Protein AF-A0A8A8HAQ4-F1 (afdb_monomer_lite)

Foldseek 3Di:
DDDDDPVQADAQDPPSVCCVPPVPPQPDPVDPGDDDDDDDDDPVRVVSHPPDPQDDVRVCVVLVHDDDDAFEEEDDPLDDDALQVLLV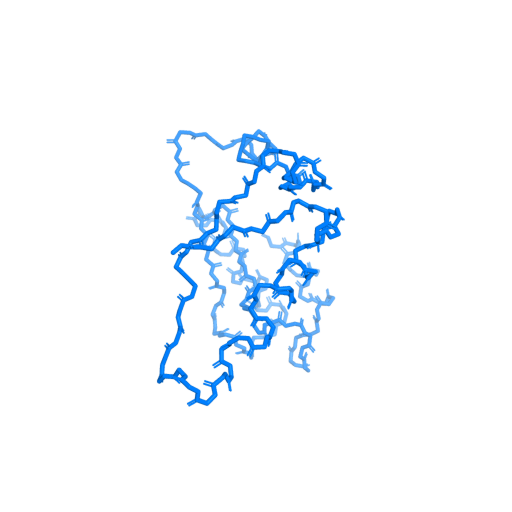SFVVVVVVPHPYYDRRPPPAADPRYGPVSNVVSVVVD

Sequence (125 aa):
YVAYPLDLFEEGSVTNMFTSIVGNVFGFKALRALRLEDLRIPPSYSKTFQGPPHGIQVERDKLNKYGRPLLGCTIKPKLGLSAKNYGRAVYECLRGGLDFTKDDENVNSQPFMRWRDRFLFCAEA

Radius of gyration: 21.43 Å; chains: 1; bounding box: 44×28×57 Å

pLDDT: mean 98.38, std 0.52, range [95.25, 98.81]

Structure (mmCIF, N/CA/C/O backbone):
data_AF-A0A8A8HAQ4-F1
#
_entry.id   AF-A0A8A8HAQ4-F1
#
loop_
_atom_site.group_PDB
_atom_site.id
_atom_site.type_symbol
_atom_site.label_atom_id
_atom_site.label_alt_id
_atom_site.label_comp_id
_atom_site.label_asym_id
_atom_site.label_entity_id
_atom_site.label_seq_id
_atom_site.pdbx_PDB_ins_code
_atom_site.Cartn_x
_atom_site.Cartn_y
_atom_site.Cartn_z
_atom_site.occupancy
_atom_site.B_iso_or_equiv
_atom_site.auth_seq_id
_atom_site.auth_comp_id
_atom_site.auth_asym_id
_atom_site.auth_atom_id
_atom_site.pdbx_PDB_model_num
ATOM 1 N N . TYR A 1 1 ? -15.907 -6.902 23.656 1.00 95.25 1 TYR A N 1
ATOM 2 C CA . TYR A 1 1 ? -16.013 -5.714 22.786 1.00 95.25 1 TYR A CA 1
ATOM 3 C C . TYR A 1 1 ? -15.789 -4.474 23.631 1.00 95.25 1 TYR A C 1
ATOM 5 O O . TYR A 1 1 ? -16.252 -4.459 24.764 1.00 95.25 1 TYR A O 1
ATOM 13 N N . VAL A 1 2 ? -15.060 -3.486 23.113 1.00 98.31 2 VAL A N 1
ATOM 14 C CA . VAL A 1 2 ? -14.720 -2.235 23.813 1.00 98.31 2 VAL A CA 1
ATOM 15 C C . VAL A 1 2 ? -15.171 -1.070 22.935 1.00 98.31 2 VAL A C 1
ATOM 17 O O . VAL A 1 2 ? -15.028 -1.146 21.716 1.00 98.31 2 VAL A O 1
ATOM 20 N N . ALA A 1 3 ? -15.739 -0.026 23.537 1.00 98.56 3 ALA A N 1
ATOM 21 C CA . ALA A 1 3 ? -16.153 1.191 22.845 1.00 98.56 3 ALA A CA 1
ATOM 22 C C . ALA A 1 3 ? -15.348 2.383 23.371 1.00 98.56 3 ALA A C 1
ATOM 24 O O . ALA A 1 3 ? -15.197 2.541 24.581 1.00 98.56 3 ALA A O 1
ATOM 25 N N . TYR A 1 4 ? -14.858 3.211 22.453 1.00 98.50 4 TYR A N 1
ATOM 26 C CA . TYR A 1 4 ? -14.089 4.416 22.746 1.00 98.50 4 TYR A CA 1
ATOM 27 C C . TYR A 1 4 ? -14.888 5.640 22.274 1.00 98.50 4 TYR A C 1
ATOM 29 O O . TYR A 1 4 ? -15.385 5.618 21.143 1.00 98.50 4 TYR A O 1
ATOM 37 N N . PRO A 1 5 ? -15.038 6.690 23.102 1.00 98.38 5 PRO A N 1
ATOM 38 C CA . PRO A 1 5 ? -15.560 7.976 22.650 1.00 98.38 5 PRO A CA 1
ATOM 39 C C . PRO A 1 5 ? -14.741 8.535 21.480 1.00 98.38 5 PRO A C 1
ATOM 41 O O . PRO A 1 5 ? -13.522 8.372 21.448 1.00 98.38 5 PRO A O 1
ATOM 44 N N . LEU A 1 6 ? -15.411 9.197 20.532 1.00 98.31 6 LEU A N 1
ATOM 45 C CA . LEU A 1 6 ? -14.777 9.751 19.329 1.00 98.31 6 LEU A CA 1
ATOM 46 C C . LEU A 1 6 ? -13.676 10.766 19.668 1.00 98.31 6 LEU A C 1
ATOM 48 O O . LEU A 1 6 ? -12.620 10.744 19.046 1.00 98.31 6 LEU A O 1
ATOM 52 N N . ASP A 1 7 ? -13.902 11.581 20.697 1.00 98.31 7 ASP A N 1
ATOM 53 C CA . ASP A 1 7 ? -13.021 12.678 21.119 1.00 98.31 7 ASP A CA 1
ATOM 54 C C . ASP A 1 7 ? -11.641 12.215 21.622 1.00 98.31 7 ASP A C 1
ATOM 56 O O . ASP A 1 7 ? -10.754 13.032 21.851 1.00 98.31 7 ASP A O 1
ATOM 60 N N . LEU A 1 8 ? -11.436 10.904 21.805 1.00 98.56 8 LEU A N 1
ATOM 61 C CA . LEU A 1 8 ? -10.132 10.339 22.162 1.00 98.56 8 LEU A CA 1
ATOM 62 C C . LEU A 1 8 ? -9.147 10.286 20.989 1.00 98.56 8 LEU A C 1
ATOM 64 O O . LEU A 1 8 ? -7.972 9.982 21.207 1.00 98.56 8 LEU A O 1
ATOM 68 N N . PHE A 1 9 ? -9.618 10.509 19.763 1.00 98.69 9 PHE A N 1
ATOM 69 C CA . PHE A 1 9 ? -8.835 10.281 18.558 1.00 98.69 9 PHE A CA 1
ATOM 70 C C . PHE A 1 9 ? -8.548 11.579 17.815 1.00 98.69 9 PHE A C 1
ATOM 72 O O . PHE A 1 9 ? -9.452 12.334 17.470 1.00 98.69 9 PHE A O 1
ATOM 79 N N . GLU A 1 10 ? -7.272 11.791 17.508 1.00 98.81 10 GLU A N 1
ATOM 80 C CA . GLU A 1 10 ? -6.837 12.859 16.612 1.00 98.81 10 GLU A CA 1
ATOM 81 C C . GLU A 1 10 ? -7.368 12.602 15.193 1.00 98.81 10 GLU A C 1
ATOM 83 O O . GLU A 1 10 ? -7.207 11.507 14.635 1.00 98.81 10 GLU A O 1
ATOM 88 N N . GLU A 1 11 ? -8.000 13.620 14.613 1.00 98.75 11 GLU A N 1
ATOM 89 C CA . GLU A 1 11 ? -8.513 13.612 13.245 1.00 98.75 11 GLU A CA 1
ATOM 90 C C . GLU A 1 11 ? -7.393 13.308 12.234 1.00 98.75 11 GLU A C 1
ATOM 92 O O . GLU A 1 11 ? -6.289 13.839 12.321 1.00 98.75 11 GLU A O 1
ATOM 97 N N . GLY A 1 12 ? -7.652 12.424 11.268 1.00 98.38 12 GLY A N 1
ATOM 98 C CA . GLY A 1 12 ? -6.695 12.107 10.203 1.00 98.38 12 GLY A CA 1
ATOM 99 C C . GLY A 1 12 ? -5.456 11.300 10.628 1.00 98.38 12 GLY A C 1
ATOM 100 O O . GLY A 1 12 ? -4.568 11.083 9.801 1.00 98.38 12 GLY A O 1
ATOM 101 N N . SER A 1 13 ? -5.382 10.799 11.869 1.00 98.56 13 SER A N 1
ATOM 102 C CA . SER A 1 13 ? -4.178 10.158 12.424 1.00 98.56 13 SER A CA 1
ATOM 103 C C . SER A 1 13 ? -4.381 8.675 12.775 1.00 98.56 13 SER A C 1
ATOM 105 O O . SER A 1 13 ? -4.743 8.311 13.895 1.00 98.56 13 SER A O 1
ATOM 107 N N . VAL A 1 14 ? -4.062 7.769 11.834 1.00 98.50 14 VAL A N 1
ATOM 108 C CA . VAL A 1 14 ? -4.024 6.311 12.114 1.00 98.50 14 VAL A CA 1
ATOM 109 C C . VAL A 1 14 ? -3.014 6.010 13.226 1.00 98.50 14 VAL A C 1
ATOM 111 O O . VAL A 1 14 ? -3.255 5.150 14.073 1.00 98.50 14 VAL A O 1
ATOM 114 N N . THR A 1 15 ? -1.906 6.756 13.249 1.00 98.62 15 THR A N 1
ATOM 115 C CA . THR A 1 15 ? -0.865 6.673 14.276 1.00 98.62 15 THR A CA 1
ATOM 116 C C . THR A 1 15 ? -1.432 6.923 15.669 1.00 98.62 15 THR A C 1
ATOM 118 O O . THR A 1 15 ? -1.192 6.116 16.570 1.00 98.62 15 THR A O 1
ATOM 121 N N . ASN A 1 16 ? -2.209 7.994 15.857 1.00 98.62 16 ASN A N 1
ATOM 122 C CA . ASN A 1 16 ? -2.850 8.278 17.138 1.00 98.62 16 ASN A CA 1
ATOM 123 C C . ASN A 1 16 ? -3.842 7.170 17.524 1.00 98.62 16 ASN A C 1
ATOM 125 O O . ASN A 1 16 ? -3.746 6.634 18.626 1.00 98.62 16 ASN A O 1
ATOM 129 N N . MET A 1 17 ? -4.711 6.738 16.602 1.00 98.56 17 MET A N 1
ATOM 130 C CA . MET A 1 17 ? -5.663 5.650 16.864 1.00 98.56 17 MET A CA 1
ATOM 131 C C . MET A 1 17 ? -4.969 4.358 17.328 1.00 98.56 17 MET A C 1
ATOM 133 O O . MET A 1 17 ? -5.391 3.747 18.311 1.00 98.56 17 MET A O 1
ATOM 137 N N . PHE A 1 18 ? -3.883 3.947 16.666 1.00 98.44 18 PHE A N 1
ATOM 138 C CA . PHE A 1 18 ? -3.116 2.760 17.063 1.00 98.44 18 PHE A CA 1
ATOM 139 C C . PHE A 1 18 ? -2.397 2.961 18.398 1.00 98.44 18 PHE A C 1
ATOM 141 O O . PHE A 1 18 ? -2.396 2.058 19.234 1.00 98.44 18 PHE A O 1
ATOM 148 N N . THR A 1 19 ? -1.847 4.151 18.635 1.00 98.44 19 THR A N 1
ATOM 149 C CA . THR A 1 19 ? -1.230 4.495 19.923 1.00 98.44 19 THR A CA 1
ATOM 150 C C . THR A 1 19 ? -2.235 4.333 21.067 1.00 98.44 19 THR A C 1
ATOM 152 O O . THR A 1 19 ? -1.918 3.709 22.079 1.00 98.44 19 THR A O 1
ATOM 155 N N . SER A 1 20 ? -3.470 4.803 20.873 1.00 97.94 20 SER A N 1
ATOM 156 C CA . SER A 1 20 ? -4.545 4.736 21.868 1.00 97.94 20 SER A CA 1
ATOM 157 C C . SER A 1 20 ? -5.089 3.320 22.092 1.00 97.94 20 SER A C 1
ATOM 159 O O . SER A 1 20 ? -5.328 2.930 23.233 1.00 97.94 20 SER A O 1
ATOM 161 N N . ILE A 1 21 ? -5.293 2.533 21.028 1.00 98.06 21 ILE A N 1
ATOM 162 C CA . ILE A 1 21 ? -5.965 1.225 21.133 1.00 98.06 21 ILE A CA 1
ATOM 163 C C . ILE A 1 21 ? -4.982 0.094 21.448 1.00 98.06 21 ILE A C 1
ATOM 165 O O . ILE A 1 21 ? -5.284 -0.770 22.270 1.00 98.06 21 ILE A O 1
ATOM 169 N N . VAL A 1 22 ? -3.819 0.068 20.792 1.00 98.06 22 VAL A N 1
ATOM 170 C CA . VAL A 1 22 ? -2.890 -1.075 20.845 1.00 98.06 22 VAL A CA 1
ATOM 171 C C . VAL A 1 22 ? -1.538 -0.750 21.478 1.00 98.06 22 VAL A C 1
ATOM 173 O O . VAL A 1 22 ? -0.732 -1.661 21.639 1.00 98.06 22 VAL A O 1
ATOM 176 N N . GLY A 1 23 ? -1.293 0.500 21.888 1.00 96.88 23 GLY A N 1
ATOM 177 C CA . GLY A 1 23 ? 0.022 0.943 22.364 1.00 96.88 23 GLY A CA 1
ATOM 178 C C . GLY A 1 23 ? 0.558 0.157 23.565 1.00 96.88 23 GLY A C 1
ATOM 179 O O . GLY A 1 23 ? 1.681 -0.335 23.521 1.00 96.88 23 GLY A O 1
ATOM 180 N N . ASN A 1 24 ? -0.253 -0.008 24.618 1.00 96.88 24 ASN A N 1
ATOM 181 C CA . ASN A 1 24 ? 0.208 -0.610 25.882 1.00 96.88 24 ASN A CA 1
ATOM 182 C C . ASN A 1 24 ? -0.503 -1.918 26.256 1.00 96.88 24 ASN A C 1
ATOM 184 O O . ASN A 1 24 ? 0.069 -2.763 26.945 1.00 96.88 24 ASN A O 1
ATOM 188 N N . VAL A 1 25 ? -1.752 -2.104 25.822 1.00 97.06 25 VAL A N 1
ATOM 189 C CA . VAL A 1 25 ? -2.643 -3.151 26.361 1.00 97.06 25 VAL A CA 1
ATOM 190 C C . VAL A 1 25 ? -2.161 -4.579 26.087 1.00 97.06 25 VAL A C 1
ATOM 192 O O . VAL A 1 25 ? -2.475 -5.485 26.854 1.00 97.06 25 VAL A O 1
ATOM 195 N N . PHE A 1 26 ? -1.346 -4.785 25.048 1.00 97.44 26 PHE A N 1
ATOM 196 C CA . PHE A 1 26 ? -0.765 -6.090 24.708 1.00 97.44 26 PHE A CA 1
ATOM 197 C C . PHE A 1 26 ? 0.342 -6.532 25.677 1.00 97.44 26 PHE A C 1
ATOM 199 O O . PHE A 1 26 ? 0.661 -7.716 25.730 1.00 97.44 26 PHE A O 1
ATOM 206 N N . 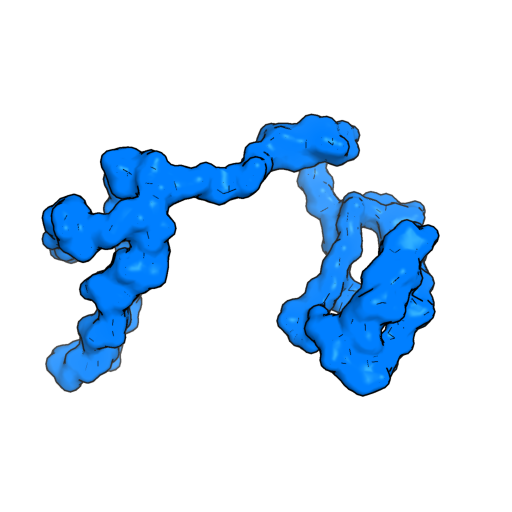GLY A 1 27 ? 0.916 -5.605 26.453 1.00 97.25 27 GLY A N 1
ATOM 207 C CA . GLY A 1 27 ? 1.977 -5.880 27.424 1.00 97.25 27 GLY A CA 1
ATOM 208 C C . GLY A 1 27 ? 1.486 -6.127 28.853 1.00 97.25 27 GLY A C 1
ATOM 209 O O . GLY A 1 27 ? 2.305 -6.268 29.764 1.00 97.25 27 GLY A O 1
ATOM 210 N N . PHE A 1 28 ? 0.170 -6.146 29.099 1.00 97.81 28 PHE A N 1
ATOM 211 C CA . PHE A 1 28 ? -0.342 -6.343 30.453 1.00 97.81 28 PHE A CA 1
ATOM 212 C C . PHE A 1 28 ? -0.026 -7.743 30.981 1.00 97.81 28 PHE A C 1
ATOM 214 O O . PHE A 1 28 ? -0.504 -8.738 30.447 1.00 97.81 28 PHE A O 1
ATOM 221 N N . LYS A 1 29 ? 0.684 -7.811 32.118 1.00 98.12 29 LYS A N 1
ATOM 222 C CA . LYS A 1 29 ? 1.042 -9.068 32.808 1.00 98.12 29 LYS A CA 1
ATOM 223 C C . LYS A 1 29 ? -0.161 -9.956 33.153 1.00 98.12 29 LYS A C 1
ATOM 225 O O . LYS A 1 29 ? 0.001 -11.157 33.326 1.00 98.12 29 LYS A O 1
ATOM 230 N N . ALA A 1 30 ? -1.349 -9.363 33.282 1.00 98.12 30 ALA A N 1
ATOM 231 C CA . ALA A 1 30 ? -2.593 -10.077 33.560 1.00 98.12 30 ALA A CA 1
ATOM 232 C C . ALA A 1 30 ? -3.161 -10.820 32.335 1.00 98.12 30 ALA A C 1
ATOM 234 O O . ALA A 1 30 ? -4.047 -11.657 32.485 1.00 98.12 30 ALA A O 1
ATOM 235 N N . LEU A 1 31 ? -2.678 -10.519 31.126 1.00 97.75 31 LEU A N 1
ATOM 236 C CA . LEU A 1 31 ? -3.118 -11.150 29.888 1.00 97.75 31 LEU A CA 1
ATOM 237 C C . LEU A 1 31 ? -2.063 -12.155 29.423 1.00 97.75 31 LEU A C 1
ATOM 239 O O . LEU A 1 31 ? -0.891 -11.824 29.277 1.00 97.75 31 LEU A O 1
ATOM 243 N N . ARG A 1 32 ? -2.483 -13.393 29.145 1.00 98.12 32 ARG A N 1
ATOM 244 C CA . ARG A 1 32 ? -1.605 -14.413 28.543 1.00 98.12 32 ARG A CA 1
ATOM 245 C C . ARG A 1 32 ? -1.367 -14.160 27.052 1.00 98.12 32 ARG A C 1
ATOM 247 O O . ARG A 1 32 ? -0.299 -14.468 26.535 1.00 98.12 32 ARG A O 1
ATOM 254 N N . ALA A 1 33 ? -2.391 -13.668 26.364 1.00 98.12 33 ALA A N 1
ATOM 255 C CA . ALA A 1 33 ? -2.363 -13.305 24.957 1.00 98.12 33 ALA A CA 1
ATOM 256 C C . ALA A 1 33 ? -3.486 -12.301 24.685 1.00 98.12 33 ALA A C 1
ATOM 258 O O . ALA A 1 33 ? -4.522 -12.323 25.352 1.00 98.12 33 ALA A O 1
ATOM 259 N N . LEU A 1 34 ? -3.284 -11.450 23.686 1.00 98.12 34 LEU A N 1
ATOM 260 C CA . LEU A 1 34 ? -4.292 -10.531 23.180 1.00 98.12 34 LEU A CA 1
ATOM 261 C C . LEU A 1 34 ? -4.124 -10.418 21.666 1.00 98.12 34 LEU A C 1
ATOM 263 O O . LEU A 1 34 ? -3.001 -10.411 21.163 1.00 98.12 34 LEU A O 1
ATOM 267 N N . ARG A 1 35 ? -5.242 -10.325 20.947 1.00 98.38 35 ARG A N 1
ATOM 268 C CA . ARG A 1 35 ? -5.286 -10.031 19.515 1.00 98.38 35 ARG A CA 1
ATOM 269 C C . ARG A 1 35 ? -6.428 -9.060 19.255 1.00 98.38 35 ARG A C 1
ATOM 271 O O . ARG A 1 35 ? -7.547 -9.287 19.708 1.00 98.38 35 ARG A O 1
ATOM 278 N N . LEU A 1 36 ? -6.129 -7.977 18.545 1.00 98.19 36 LEU A N 1
ATOM 279 C CA . LEU A 1 36 ? -7.147 -7.096 17.989 1.00 98.19 36 LEU A CA 1
ATOM 280 C C . LEU A 1 36 ? -7.638 -7.731 16.686 1.00 98.19 36 LEU A C 1
ATOM 282 O O . LEU A 1 36 ? -6.862 -7.849 15.742 1.00 98.19 36 LEU A O 1
ATOM 286 N N . GLU A 1 37 ? -8.889 -8.184 16.670 1.00 98.56 37 GLU A N 1
ATOM 287 C CA . GLU A 1 37 ? -9.463 -8.883 15.510 1.00 98.56 37 GLU A CA 1
ATOM 288 C C . GLU A 1 37 ? -10.105 -7.924 14.501 1.00 98.56 37 GLU A C 1
ATOM 290 O O . GLU A 1 37 ? -9.976 -8.132 13.300 1.00 98.56 37 GLU A O 1
ATOM 295 N N . ASP A 1 38 ? -10.779 -6.870 14.971 1.00 98.56 38 ASP A N 1
ATOM 296 C CA . ASP A 1 38 ? -11.488 -5.922 14.107 1.00 98.56 38 ASP A CA 1
ATOM 297 C C . ASP A 1 38 ? -11.666 -4.553 14.791 1.00 98.56 38 ASP A C 1
ATOM 299 O O . ASP A 1 38 ? -11.626 -4.446 16.022 1.00 98.56 38 ASP A O 1
ATOM 303 N N . LEU A 1 39 ? -11.887 -3.510 13.988 1.00 98.56 39 LEU A N 1
ATOM 304 C CA . LEU A 1 39 ? -12.198 -2.148 14.413 1.00 98.56 39 LEU A CA 1
ATOM 305 C C . LEU A 1 39 ? -13.388 -1.600 13.623 1.00 98.56 39 LEU A C 1
ATOM 307 O O . LEU A 1 39 ? -13.318 -1.385 12.414 1.00 98.56 39 LEU A O 1
ATOM 311 N N . ARG A 1 40 ? -14.460 -1.235 14.332 1.00 98.62 40 ARG A N 1
ATOM 312 C CA . ARG A 1 40 ? -15.522 -0.416 13.743 1.00 98.62 40 ARG A CA 1
ATOM 313 C C . ARG A 1 40 ? -15.061 1.041 13.682 1.00 98.62 40 ARG A C 1
ATOM 315 O O . ARG A 1 40 ? -15.064 1.723 14.705 1.00 98.62 40 ARG A O 1
ATOM 322 N N . ILE A 1 41 ? -14.758 1.534 12.485 1.00 98.62 41 ILE A N 1
ATOM 323 C CA . ILE A 1 41 ? -14.432 2.947 12.257 1.00 98.62 41 ILE A CA 1
ATOM 324 C C . ILE A 1 41 ? -15.711 3.728 11.912 1.00 98.62 41 ILE A C 1
ATOM 326 O O . ILE A 1 41 ? -16.346 3.427 10.899 1.00 98.62 41 ILE A O 1
ATOM 330 N N . PRO A 1 42 ? -16.139 4.709 12.730 1.00 98.44 42 PRO A N 1
ATOM 331 C CA . PRO A 1 42 ? -17.355 5.463 12.452 1.00 98.44 42 PRO A CA 1
ATOM 332 C C . PRO A 1 42 ? -17.153 6.445 11.283 1.00 98.44 42 PRO A C 1
ATOM 334 O O . PRO A 1 42 ? -16.062 7.007 11.144 1.00 98.44 42 PRO A O 1
ATOM 337 N N . PRO A 1 43 ? -18.208 6.744 10.493 1.00 98.62 43 PRO A N 1
ATOM 338 C CA . PRO A 1 43 ? -18.125 7.706 9.393 1.00 98.62 43 PRO A CA 1
ATOM 339 C C . PRO A 1 43 ? -17.635 9.101 9.800 1.00 98.62 43 PRO A C 1
ATOM 341 O O . PRO A 1 43 ? -17.017 9.786 8.992 1.00 98.62 43 PRO A O 1
ATOM 344 N N . SER A 1 44 ? -17.909 9.533 11.036 1.00 98.50 44 SER A N 1
ATOM 345 C CA . SER A 1 44 ? -17.423 10.810 11.571 1.00 98.50 44 SER A CA 1
ATOM 346 C C . SER A 1 44 ? -15.898 10.855 11.662 1.00 98.50 44 SER A C 1
ATOM 348 O O . SER A 1 44 ? -15.314 11.871 11.316 1.00 98.50 44 SER A O 1
ATOM 350 N N . TYR A 1 45 ? -15.254 9.748 12.047 1.00 98.69 45 TYR A N 1
ATOM 351 C CA . TYR A 1 45 ? -13.796 9.661 12.098 1.00 98.69 45 TYR A CA 1
ATOM 352 C C . TYR A 1 45 ? -13.202 9.416 10.711 1.00 98.69 45 TYR A C 1
ATOM 354 O O . TYR A 1 45 ? -12.280 10.114 10.306 1.00 98.69 45 TYR A O 1
ATOM 362 N N . SER A 1 46 ? -13.756 8.478 9.930 1.00 98.69 46 SER A N 1
ATOM 363 C CA . SER A 1 46 ? -13.190 8.126 8.619 1.00 98.69 46 SER A CA 1
ATOM 364 C C . SER A 1 46 ? -13.190 9.293 7.626 1.00 98.69 46 SER A C 1
ATOM 366 O O . SER A 1 46 ? -12.311 9.361 6.774 1.00 98.69 46 SER A O 1
ATOM 368 N N . LYS A 1 47 ? -14.149 10.225 7.732 1.00 98.56 47 LYS A N 1
ATOM 369 C CA . LYS A 1 47 ? -14.221 11.431 6.887 1.00 98.56 47 LYS A CA 1
ATOM 370 C C . LYS A 1 47 ? -13.112 12.453 7.152 1.00 98.56 47 LYS A C 1
ATOM 372 O O . LYS A 1 47 ? -12.954 13.368 6.354 1.00 98.56 47 LYS A O 1
ATOM 377 N N . THR A 1 48 ? -12.355 12.302 8.237 1.00 98.69 48 THR A N 1
ATOM 378 C CA . THR A 1 48 ? -11.201 13.165 8.542 1.00 98.69 48 THR A CA 1
ATOM 379 C C . THR A 1 48 ? -9.936 12.759 7.781 1.00 98.69 48 THR A C 1
ATOM 381 O O . THR A 1 48 ? -8.936 13.469 7.799 1.00 98.69 48 THR A O 1
ATOM 384 N N . PHE A 1 49 ? -9.967 11.618 7.088 1.00 98.75 49 PHE A N 1
ATOM 385 C CA . PHE A 1 49 ? -8.852 11.101 6.306 1.00 98.75 49 PHE A CA 1
ATOM 386 C C . PHE A 1 49 ? -9.052 11.399 4.823 1.00 98.75 49 PHE A C 1
ATOM 388 O O . PHE A 1 49 ? -10.163 11.308 4.305 1.00 98.75 49 PHE A O 1
ATOM 395 N N . GLN A 1 50 ? -7.950 11.635 4.110 1.00 98.44 50 GLN A N 1
ATOM 396 C CA . GLN A 1 50 ? -7.968 11.694 2.646 1.00 98.44 50 GLN A CA 1
ATOM 397 C C . GLN A 1 50 ? -8.434 10.361 2.031 1.00 98.44 50 GLN A C 1
ATOM 399 O O . GLN A 1 50 ? -9.140 10.349 1.026 1.00 98.44 50 GLN A O 1
ATOM 404 N N . GLY A 1 51 ? -8.035 9.234 2.631 1.00 97.56 51 GLY A N 1
ATOM 405 C CA . GLY A 1 51 ? -8.280 7.903 2.077 1.00 97.56 51 GLY A CA 1
ATOM 406 C C . GLY A 1 51 ? -7.378 7.588 0.872 1.00 97.56 51 GLY A C 1
ATOM 407 O O . GLY A 1 51 ? -6.279 8.140 0.759 1.00 97.56 51 GLY A O 1
ATOM 408 N N . PRO A 1 52 ? -7.796 6.672 -0.022 1.00 98.12 52 PRO A N 1
ATOM 409 C CA . PRO A 1 52 ? -7.032 6.330 -1.219 1.00 98.12 52 PRO A CA 1
ATOM 410 C C . PRO A 1 52 ? -6.801 7.559 -2.119 1.00 98.12 52 PRO A C 1
ATOM 412 O O . PRO A 1 52 ? -7.769 8.240 -2.447 1.00 98.12 52 PRO A O 1
ATOM 415 N N . PRO A 1 53 ? -5.571 7.823 -2.609 1.00 98.25 53 PRO A N 1
ATOM 416 C CA . PRO A 1 53 ? -5.303 8.973 -3.485 1.00 98.25 53 PRO A CA 1
ATOM 417 C C . PRO A 1 53 ? -6.107 8.999 -4.796 1.00 98.25 53 PRO A C 1
ATOM 419 O O . PRO A 1 53 ? -6.307 10.064 -5.370 1.00 98.25 53 PRO A O 1
ATOM 422 N N . HIS A 1 54 ? -6.546 7.834 -5.282 1.00 98.25 54 HIS A N 1
ATOM 423 C CA . HIS A 1 54 ? -7.325 7.697 -6.518 1.00 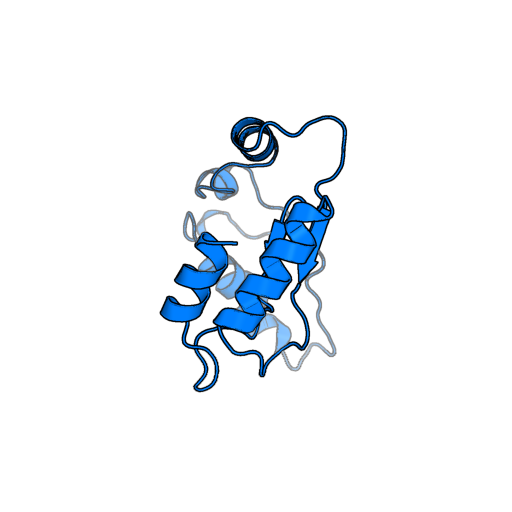98.25 54 HIS A CA 1
ATOM 424 C C . HIS A 1 54 ? -8.485 6.706 -6.353 1.00 98.25 54 HIS A C 1
ATOM 426 O O . HIS A 1 54 ? -9.621 7.017 -6.694 1.00 98.25 54 HIS A O 1
ATOM 432 N N . GLY A 1 55 ? -8.206 5.520 -5.802 1.00 98.12 55 GLY A N 1
ATOM 433 C CA . GLY A 1 55 ? -9.189 4.442 -5.692 1.00 98.12 55 GLY A CA 1
ATOM 434 C C . GLY A 1 55 ? -9.334 3.625 -6.981 1.00 98.12 55 GLY A C 1
ATOM 435 O O . GLY A 1 55 ? -8.756 3.947 -8.017 1.00 98.12 55 GLY A O 1
ATOM 436 N N . ILE A 1 56 ? -10.109 2.540 -6.897 1.00 98.56 56 ILE A N 1
ATOM 437 C CA . ILE A 1 56 ? -10.181 1.494 -7.931 1.00 98.56 56 ILE A CA 1
ATOM 438 C C . ILE A 1 56 ? -10.686 2.045 -9.269 1.00 98.56 56 ILE A C 1
ATOM 440 O O . ILE A 1 56 ? -10.119 1.737 -10.313 1.00 98.56 56 ILE A O 1
ATOM 444 N N . GLN A 1 57 ? -11.759 2.835 -9.248 1.00 98.56 57 GLN A N 1
ATOM 445 C CA . GLN A 1 57 ? -12.386 3.368 -10.457 1.00 98.56 57 GLN A CA 1
ATOM 446 C C . GLN A 1 57 ? -11.430 4.319 -11.184 1.00 98.56 57 GLN A C 1
ATOM 448 O O . GLN A 1 57 ? -11.105 4.092 -12.344 1.00 98.56 57 GLN A O 1
ATOM 453 N N . VAL A 1 58 ? -10.879 5.302 -10.465 1.00 98.62 58 VAL A N 1
ATOM 454 C CA . VAL A 1 58 ? -9.956 6.292 -11.039 1.00 98.62 58 VAL A CA 1
ATOM 455 C C . VAL A 1 58 ? -8.670 5.638 -11.550 1.00 98.62 58 VAL A C 1
ATOM 457 O O . VAL A 1 58 ? -8.152 6.048 -12.584 1.00 98.62 58 VAL A O 1
ATOM 460 N N . GLU A 1 59 ? -8.138 4.621 -10.863 1.00 98.75 59 GLU A N 1
ATOM 461 C CA . GLU A 1 59 ? -6.965 3.879 -11.344 1.00 98.75 59 GLU A CA 1
ATOM 462 C C . GLU A 1 59 ? -7.256 3.147 -12.662 1.00 98.75 59 GLU A C 1
ATOM 464 O O . GLU A 1 59 ? -6.458 3.225 -13.597 1.00 98.75 59 GLU A O 1
ATOM 469 N N . ARG A 1 60 ? -8.420 2.496 -12.783 1.00 98.75 60 ARG A N 1
ATOM 470 C CA . ARG A 1 60 ? -8.838 1.840 -14.033 1.00 98.75 60 ARG A CA 1
ATOM 471 C C . ARG A 1 60 ? -9.014 2.827 -15.176 1.00 98.75 60 ARG A C 1
ATOM 473 O O . ARG A 1 60 ? -8.563 2.528 -16.282 1.00 98.75 60 ARG A O 1
ATOM 480 N N . ASP A 1 61 ? -9.599 3.985 -14.889 1.00 98.62 61 ASP A N 1
ATOM 481 C CA . ASP A 1 61 ? -9.819 5.040 -15.875 1.00 98.62 61 ASP A CA 1
ATOM 482 C C . ASP A 1 61 ? -8.490 5.614 -16.376 1.00 98.62 61 ASP A C 1
ATOM 484 O O . ASP A 1 61 ? -8.261 5.699 -17.582 1.00 98.62 61 ASP A O 1
ATOM 488 N N . LYS A 1 62 ? -7.560 5.920 -15.459 1.00 98.56 62 LYS A N 1
ATOM 489 C CA . LYS A 1 62 ? -6.220 6.430 -15.802 1.00 98.56 62 LYS A CA 1
ATOM 490 C C . LYS A 1 62 ? -5.403 5.456 -16.648 1.00 98.56 62 LYS A C 1
ATOM 492 O O . LYS A 1 62 ? -4.612 5.893 -17.478 1.00 98.56 62 LYS A O 1
ATOM 497 N N . LEU A 1 63 ? -5.572 4.154 -16.429 1.00 98.56 63 LEU A N 1
ATOM 498 C CA . LEU A 1 63 ? -4.834 3.106 -17.141 1.00 98.56 63 LEU A CA 1
ATOM 499 C C . LEU A 1 63 ? -5.562 2.585 -18.383 1.00 98.56 63 LEU A C 1
ATOM 501 O O . LEU A 1 63 ? -4.972 1.814 -19.139 1.00 98.56 63 LEU A O 1
ATOM 505 N N . ASN A 1 64 ? -6.829 2.963 -18.577 1.00 98.69 64 ASN A N 1
ATOM 506 C CA . ASN A 1 64 ? -7.713 2.444 -19.617 1.00 98.69 64 ASN A CA 1
ATOM 507 C C . ASN A 1 64 ? -7.800 0.897 -19.619 1.00 98.69 64 ASN A C 1
ATOM 509 O O . ASN A 1 64 ? -7.648 0.246 -20.655 1.00 98.69 64 ASN A O 1
ATOM 513 N N . LYS A 1 65 ? -7.999 0.284 -18.438 1.00 98.44 65 LYS A N 1
ATOM 514 C CA . LYS A 1 65 ? -8.031 -1.185 -18.255 1.00 98.44 65 LYS A CA 1
ATOM 515 C C . LYS A 1 65 ? -9.288 -1.652 -17.513 1.00 98.44 65 LYS A C 1
ATOM 517 O O . LYS A 1 65 ? -9.430 -1.469 -16.300 1.00 98.44 65 LYS A O 1
ATOM 522 N N . TYR A 1 66 ? -10.158 -2.373 -18.222 1.00 98.62 66 TYR A N 1
ATOM 523 C CA . TYR A 1 66 ? -11.466 -2.821 -17.724 1.00 98.62 66 TYR A CA 1
ATOM 524 C C . TYR A 1 66 ? -11.707 -4.313 -17.962 1.00 98.62 66 TYR A C 1
ATOM 526 O O . TYR A 1 66 ? -10.992 -4.962 -18.721 1.00 98.62 66 TYR A O 1
ATOM 534 N N . GLY A 1 67 ? -12.720 -4.866 -17.291 1.00 98.50 67 GLY A N 1
ATOM 535 C CA . GLY A 1 67 ? -13.215 -6.225 -17.548 1.00 98.50 67 GLY A CA 1
ATOM 536 C C . GLY A 1 67 ? -12.294 -7.369 -17.109 1.00 98.50 67 GLY A C 1
ATOM 537 O O . GLY A 1 67 ? -12.663 -8.527 -17.268 1.00 98.50 67 GLY A O 1
ATOM 538 N N . ARG A 1 68 ? -11.121 -7.074 -16.535 1.00 98.62 68 ARG A N 1
ATOM 539 C CA . ARG A 1 68 ? -10.193 -8.081 -16.004 1.00 98.62 68 ARG A CA 1
ATOM 540 C C . ARG A 1 68 ? -9.405 -7.594 -14.776 1.00 98.62 68 ARG A C 1
ATOM 542 O O . ARG A 1 68 ? -9.292 -6.378 -14.549 1.00 98.62 68 ARG A O 1
ATOM 549 N N . PRO A 1 69 ? -8.843 -8.523 -13.980 1.00 98.62 69 PRO A N 1
ATOM 550 C CA . PRO A 1 69 ? -7.787 -8.216 -13.020 1.00 98.62 69 PRO A CA 1
ATOM 551 C C . PRO A 1 69 ? -6.550 -7.619 -13.703 1.00 98.62 69 PRO A C 1
ATOM 553 O O . PRO A 1 69 ? -6.287 -7.892 -14.879 1.00 98.62 69 PRO A O 1
ATOM 556 N N . LEU A 1 70 ? -5.799 -6.811 -12.953 1.00 98.62 70 LEU A N 1
ATOM 557 C CA . LEU A 1 70 ? -4.480 -6.340 -13.368 1.00 98.62 70 LEU A CA 1
ATOM 558 C C . LEU A 1 70 ? -3.432 -7.400 -13.019 1.00 98.62 70 LEU A C 1
ATOM 560 O O . LEU A 1 70 ? -3.535 -8.056 -11.981 1.00 98.62 70 LEU A O 1
ATOM 564 N N . LEU A 1 71 ? -2.442 -7.578 -13.888 1.00 98.75 71 LEU A N 1
ATOM 565 C CA . LEU A 1 71 ? -1.361 -8.544 -13.717 1.00 98.75 71 LEU A CA 1
ATOM 566 C C . LEU A 1 71 ? -0.060 -7.814 -13.392 1.00 98.75 71 LEU A C 1
ATOM 568 O O . LEU A 1 71 ? 0.302 -6.858 -14.076 1.00 98.75 71 LEU A O 1
ATOM 572 N N . GLY A 1 72 ? 0.667 -8.280 -12.378 1.00 98.62 72 GLY A N 1
ATOM 573 C CA . GLY A 1 72 ? 1.957 -7.704 -12.018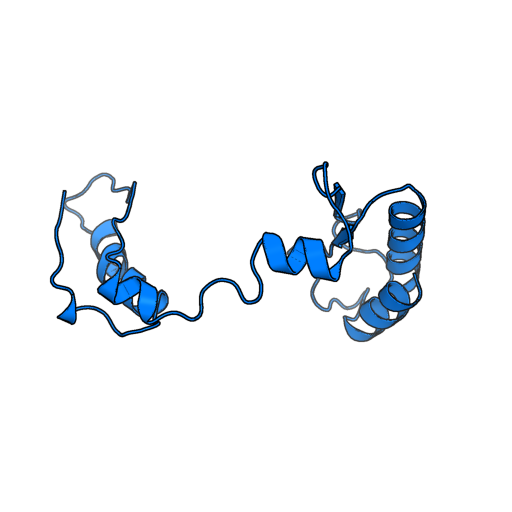 1.00 98.62 72 GLY A CA 1
ATOM 574 C C . GLY A 1 72 ? 2.964 -8.734 -11.528 1.00 98.62 72 GLY A C 1
ATOM 575 O O . GLY A 1 72 ? 2.583 -9.812 -11.073 1.00 98.62 72 GLY A O 1
ATOM 576 N N . CYS A 1 73 ? 4.255 -8.404 -11.596 1.00 98.31 73 CYS A N 1
ATOM 577 C CA . CYS A 1 73 ? 5.320 -9.249 -11.051 1.00 98.31 73 CYS A CA 1
ATOM 578 C C . CYS A 1 73 ? 6.336 -8.456 -10.224 1.00 98.31 73 CYS A C 1
ATOM 580 O O . CYS A 1 73 ? 6.620 -7.293 -10.491 1.00 98.31 73 CYS A O 1
ATOM 582 N N . THR A 1 74 ? 6.924 -9.106 -9.219 1.00 98.75 74 THR A N 1
ATOM 583 C CA . THR A 1 74 ? 8.118 -8.580 -8.538 1.00 98.75 74 THR A CA 1
ATOM 584 C C . THR A 1 74 ? 9.353 -9.083 -9.271 1.00 98.75 74 THR A C 1
ATOM 586 O O . THR A 1 74 ? 9.459 -10.291 -9.490 1.00 98.75 74 THR A O 1
ATOM 589 N N . ILE A 1 75 ? 10.284 -8.200 -9.629 1.00 98.69 75 ILE A N 1
ATOM 590 C CA . ILE A 1 75 ? 11.523 -8.617 -10.302 1.00 98.69 75 ILE A CA 1
ATOM 591 C C 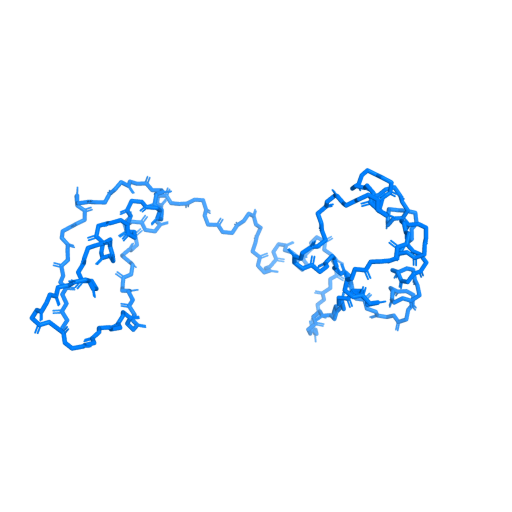. ILE A 1 75 ? 12.373 -9.478 -9.361 1.00 98.69 75 ILE A C 1
ATOM 593 O O . ILE A 1 75 ? 12.466 -9.212 -8.160 1.00 98.69 75 ILE A O 1
ATOM 597 N N . LYS A 1 76 ? 12.987 -10.528 -9.916 1.00 98.31 76 LYS A N 1
ATOM 598 C CA . LYS A 1 76 ? 13.873 -11.458 -9.206 1.00 98.31 76 LYS A CA 1
ATOM 599 C C . LYS A 1 76 ? 15.230 -11.571 -9.927 1.00 98.31 76 LYS A C 1
ATOM 601 O O . LYS A 1 76 ? 15.270 -11.367 -11.139 1.00 98.31 76 LYS A O 1
ATOM 606 N N . PRO A 1 77 ? 16.329 -11.924 -9.229 1.00 97.69 77 PRO A N 1
ATOM 607 C CA . PRO A 1 77 ? 16.428 -12.172 -7.788 1.00 97.69 77 PRO A CA 1
ATOM 608 C C . PRO A 1 77 ? 16.128 -10.920 -6.958 1.00 97.69 77 PRO A C 1
ATOM 610 O O . PRO A 1 77 ? 16.193 -9.803 -7.461 1.00 97.69 77 PRO A O 1
ATOM 613 N N . LYS A 1 78 ? 15.774 -11.130 -5.684 1.00 96.94 78 LYS A N 1
ATOM 614 C CA . LYS A 1 78 ? 15.323 -10.076 -4.761 1.00 96.94 78 LYS A CA 1
ATOM 615 C C . LYS A 1 78 ? 16.291 -8.885 -4.715 1.00 96.94 78 LYS A C 1
ATOM 617 O O . LYS A 1 78 ? 15.867 -7.746 -4.829 1.00 96.94 78 LYS A O 1
ATOM 622 N N . LEU A 1 79 ? 17.587 -9.167 -4.585 1.00 97.88 79 LEU A N 1
ATOM 623 C CA . LEU A 1 79 ? 18.683 -8.196 -4.580 1.00 97.88 79 LEU A CA 1
ATOM 624 C C . LEU A 1 79 ? 19.814 -8.688 -5.499 1.00 97.88 79 LEU A C 1
ATOM 626 O O . LEU A 1 79 ? 19.881 -9.872 -5.825 1.00 97.88 79 LEU A O 1
ATOM 630 N N . GLY A 1 80 ? 20.733 -7.791 -5.864 1.00 97.62 80 GLY A N 1
ATOM 631 C CA . GLY A 1 80 ? 21.974 -8.133 -6.571 1.00 97.62 80 GLY A CA 1
ATOM 632 C C . GLY A 1 80 ? 21.960 -7.912 -8.085 1.00 97.62 80 GLY A C 1
ATOM 633 O O . GLY A 1 80 ? 23.009 -8.020 -8.715 1.00 97.62 80 GLY A O 1
ATOM 634 N N . LEU A 1 81 ? 20.819 -7.551 -8.682 1.00 98.50 81 LEU A N 1
ATOM 635 C CA . LEU A 1 81 ? 20.795 -7.058 -10.061 1.00 98.50 81 LEU A CA 1
ATOM 636 C C . LEU A 1 81 ? 21.383 -5.647 -10.139 1.00 98.50 81 LEU A C 1
ATOM 638 O O . LEU A 1 81 ? 21.127 -4.814 -9.272 1.00 98.50 81 LEU A O 1
ATOM 642 N N . SER A 1 82 ? 22.118 -5.366 -11.214 1.00 98.62 82 SER A N 1
ATOM 643 C CA . SER A 1 82 ? 22.441 -3.990 -11.594 1.00 98.62 82 SER A CA 1
ATOM 644 C C . SER A 1 82 ? 21.190 -3.275 -12.110 1.00 98.62 82 SER A C 1
ATOM 646 O O . SER A 1 82 ? 20.286 -3.917 -12.647 1.00 98.62 82 SER A O 1
ATOM 648 N N . ALA A 1 83 ? 21.168 -1.942 -12.034 1.00 98.75 83 ALA A N 1
ATOM 649 C CA . ALA A 1 83 ? 20.048 -1.128 -12.516 1.00 98.75 83 ALA A CA 1
ATOM 650 C C . ALA A 1 83 ? 19.657 -1.437 -13.976 1.00 98.75 83 ALA A C 1
ATOM 652 O O . ALA A 1 83 ? 18.481 -1.589 -14.292 1.00 98.75 83 ALA A O 1
ATOM 653 N N . LYS A 1 84 ? 20.650 -1.625 -14.855 1.00 98.69 84 LYS A N 1
ATOM 654 C CA . LYS A 1 84 ? 20.422 -1.961 -16.268 1.00 98.69 84 LYS A CA 1
ATOM 655 C C . LYS A 1 84 ? 19.788 -3.342 -16.454 1.00 98.69 84 LYS A C 1
ATOM 657 O O . LYS A 1 84 ? 18.874 -3.499 -17.257 1.00 98.69 84 LYS A O 1
ATOM 662 N N . ASN A 1 85 ? 20.270 -4.355 -15.731 1.00 98.75 85 ASN A N 1
ATOM 663 C CA . ASN A 1 85 ? 19.680 -5.695 -15.812 1.00 98.75 85 ASN A CA 1
ATOM 664 C C . ASN A 1 85 ? 18.281 -5.729 -15.184 1.00 98.75 85 ASN A C 1
ATOM 666 O O . ASN A 1 85 ? 17.433 -6.483 -15.651 1.00 98.75 85 ASN A O 1
ATOM 670 N N . TYR A 1 86 ? 18.037 -4.891 -14.175 1.00 98.81 86 TYR A N 1
ATOM 671 C CA . TYR A 1 86 ? 16.714 -4.691 -13.600 1.00 98.81 86 TYR A CA 1
ATOM 672 C C . TYR A 1 86 ? 15.738 -4.125 -14.644 1.00 98.81 86 TYR A C 1
ATOM 674 O O . TYR A 1 86 ? 14.708 -4.743 -14.895 1.00 98.81 86 TYR A O 1
ATOM 682 N N . GLY A 1 87 ? 16.103 -3.034 -15.331 1.00 98.69 87 GLY A N 1
ATOM 683 C CA . GLY A 1 87 ? 15.300 -2.463 -16.423 1.00 98.69 87 GLY A CA 1
ATOM 684 C C . GLY A 1 87 ? 15.050 -3.452 -17.568 1.00 98.69 87 GLY A C 1
ATOM 685 O O . GLY A 1 87 ? 13.924 -3.587 -18.033 1.00 98.69 87 GLY A O 1
ATOM 686 N N . ARG A 1 88 ? 16.055 -4.254 -17.955 1.00 98.81 88 ARG A N 1
ATOM 687 C CA . ARG A 1 88 ? 15.854 -5.329 -18.946 1.00 98.81 88 ARG A CA 1
ATOM 688 C C . ARG A 1 88 ? 14.776 -6.323 -18.502 1.00 98.81 88 ARG A C 1
ATOM 690 O O . ARG A 1 88 ? 13.944 -6.708 -19.313 1.00 98.81 88 ARG A O 1
ATOM 697 N N . ALA A 1 89 ? 14.794 -6.753 -17.242 1.00 98.69 89 ALA A N 1
ATOM 698 C CA . ALA A 1 89 ? 13.781 -7.670 -16.728 1.00 98.69 89 ALA A CA 1
ATOM 699 C C . ALA A 1 89 ? 12.383 -7.027 -16.717 1.00 98.69 89 ALA A C 1
ATOM 701 O O . ALA A 1 89 ? 11.413 -7.693 -17.069 1.00 98.69 89 ALA A O 1
ATOM 702 N N . VAL A 1 90 ? 12.290 -5.735 -16.373 1.00 98.81 90 VAL A N 1
ATOM 703 C CA . VAL A 1 90 ? 11.040 -4.961 -16.446 1.00 98.81 90 VAL A CA 1
ATOM 704 C C . VAL A 1 90 ? 10.464 -4.983 -17.863 1.00 98.81 90 VAL A C 1
ATOM 706 O O . VAL A 1 90 ? 9.324 -5.414 -18.038 1.00 98.81 90 VAL A O 1
ATOM 709 N N . TYR A 1 91 ? 11.268 -4.626 -18.867 1.00 98.81 91 TYR A N 1
ATOM 710 C CA . TYR A 1 91 ? 10.852 -4.593 -20.273 1.00 98.81 91 TYR A CA 1
ATOM 711 C C . TYR A 1 91 ? 10.285 -5.942 -20.736 1.00 98.81 91 TYR A C 1
ATOM 713 O O . TYR A 1 91 ? 9.181 -6.019 -21.278 1.00 98.81 91 TYR A O 1
ATOM 721 N N . GLU A 1 92 ? 11.016 -7.028 -20.470 1.00 98.81 92 GLU A N 1
ATOM 722 C CA . GLU A 1 92 ? 10.624 -8.386 -20.864 1.00 98.81 92 GLU A CA 1
ATOM 723 C C . GLU A 1 92 ? 9.294 -8.821 -20.229 1.00 98.81 92 GLU A C 1
ATOM 725 O O . GLU A 1 92 ? 8.466 -9.472 -20.871 1.00 98.81 92 GLU A O 1
ATOM 730 N N . CYS A 1 93 ? 9.057 -8.431 -18.978 1.00 98.69 93 CYS A N 1
ATOM 731 C CA . CYS A 1 93 ? 7.817 -8.718 -18.272 1.00 98.69 93 CYS A CA 1
ATOM 732 C C . CYS A 1 93 ? 6.629 -7.905 -18.810 1.00 98.69 93 CYS A C 1
ATOM 734 O O . CYS A 1 93 ? 5.558 -8.471 -19.041 1.00 98.69 93 CYS A O 1
ATOM 736 N N . LEU A 1 94 ? 6.809 -6.601 -19.043 1.00 98.69 94 LEU A N 1
ATOM 737 C CA . LEU A 1 94 ? 5.743 -5.726 -19.542 1.00 98.69 94 LEU A CA 1
ATOM 738 C C . LEU A 1 94 ? 5.355 -6.074 -20.982 1.00 98.69 94 LEU A C 1
ATOM 740 O O . LEU A 1 94 ? 4.173 -6.274 -21.270 1.00 98.69 94 LEU A O 1
ATOM 744 N N . ARG A 1 95 ? 6.336 -6.269 -21.877 1.00 98.56 95 ARG A N 1
ATOM 745 C CA . ARG A 1 95 ? 6.063 -6.703 -23.260 1.00 98.56 95 ARG A CA 1
ATOM 746 C C . ARG A 1 95 ? 5.381 -8.074 -23.322 1.00 98.56 95 ARG A C 1
ATOM 748 O O . ARG A 1 95 ? 4.725 -8.391 -24.309 1.00 98.56 95 ARG A O 1
ATOM 755 N N . GLY A 1 96 ? 5.565 -8.896 -22.285 1.00 98.50 96 GLY A N 1
ATOM 756 C CA . GLY A 1 96 ? 4.943 -10.211 -22.134 1.00 98.50 96 GLY A CA 1
ATOM 757 C C . GLY A 1 96 ? 3.463 -10.168 -21.744 1.00 98.50 96 GLY A C 1
ATOM 758 O O . GLY A 1 96 ? 2.831 -11.221 -21.686 1.00 98.50 96 GLY A O 1
ATOM 759 N N . GLY A 1 97 ? 2.899 -8.982 -21.492 1.00 98.31 97 GLY A N 1
ATOM 760 C CA . GLY A 1 97 ? 1.475 -8.788 -21.212 1.00 98.31 97 GLY A CA 1
ATOM 761 C C . GLY A 1 97 ? 1.134 -8.496 -19.749 1.00 98.31 97 GLY A C 1
ATOM 762 O O . GLY A 1 97 ? -0.051 -8.453 -19.413 1.00 98.31 97 GLY A O 1
ATOM 763 N N . LEU A 1 98 ? 2.128 -8.285 -18.877 1.00 98.69 98 LEU A N 1
ATOM 764 C CA . LEU A 1 98 ? 1.867 -7.760 -17.536 1.00 98.69 98 LEU A CA 1
ATOM 765 C C . LEU A 1 98 ? 1.517 -6.271 -17.599 1.00 98.69 98 LEU A C 1
ATOM 767 O O . LEU A 1 98 ? 2.043 -5.526 -18.420 1.00 98.69 98 LEU A O 1
ATOM 771 N N . ASP A 1 99 ? 0.641 -5.831 -16.699 1.00 98.75 99 ASP A N 1
ATOM 772 C CA . ASP A 1 99 ? 0.293 -4.417 -16.567 1.00 98.75 99 ASP A CA 1
ATOM 773 C C . ASP A 1 99 ? 1.342 -3.655 -15.757 1.00 98.75 99 ASP A C 1
ATOM 775 O O . ASP A 1 99 ? 1.554 -2.469 -15.996 1.00 98.75 99 ASP A O 1
ATOM 779 N N . PHE A 1 100 ? 1.998 -4.340 -14.814 1.00 98.81 100 PHE A N 1
ATOM 780 C CA . PHE A 1 100 ? 3.002 -3.752 -13.939 1.00 98.81 100 PHE A CA 1
ATOM 781 C C . PHE A 1 100 ? 4.166 -4.693 -13.649 1.00 98.81 100 PHE A C 1
ATOM 783 O O . PHE A 1 100 ? 4.041 -5.916 -13.600 1.00 98.81 100 PHE A O 1
ATOM 790 N N . THR A 1 101 ? 5.284 -4.087 -13.285 1.00 98.75 101 THR A N 1
ATOM 791 C CA . THR A 1 101 ? 6.332 -4.730 -12.495 1.00 98.75 101 THR A CA 1
ATOM 792 C C . THR A 1 101 ? 6.544 -3.932 -11.218 1.00 98.75 101 THR A C 1
ATOM 794 O O . THR A 1 101 ? 6.220 -2.745 -11.180 1.00 98.75 101 THR A O 1
ATOM 797 N N . LYS A 1 102 ? 7.104 -4.544 -10.176 1.00 98.69 102 LYS A N 1
ATOM 798 C CA . LYS A 1 102 ? 7.423 -3.843 -8.930 1.00 98.69 102 LYS A CA 1
ATOM 799 C C . LYS A 1 102 ? 8.826 -4.136 -8.424 1.00 98.69 102 LYS A C 1
ATOM 801 O O . LYS A 1 102 ? 9.310 -5.272 -8.505 1.00 98.69 102 LYS A O 1
ATOM 806 N N . ASP A 1 103 ? 9.381 -3.111 -7.784 1.00 98.69 103 ASP A N 1
ATOM 807 C CA . ASP A 1 103 ? 10.452 -3.245 -6.805 1.00 98.69 103 ASP A CA 1
ATOM 808 C C . ASP A 1 103 ? 10.053 -4.262 -5.731 1.00 98.69 103 ASP A C 1
ATOM 810 O O . ASP A 1 103 ? 8.894 -4.353 -5.309 1.00 98.69 103 ASP A O 1
ATOM 814 N N . ASP A 1 104 ? 11.011 -5.081 -5.316 1.00 98.50 104 ASP A N 1
ATOM 815 C CA . ASP A 1 104 ? 10.861 -5.907 -4.124 1.00 98.50 104 ASP A CA 1
ATOM 816 C C . ASP A 1 104 ? 10.908 -5.002 -2.874 1.00 98.50 104 ASP A C 1
ATOM 818 O O . ASP A 1 104 ? 11.529 -3.942 -2.915 1.00 98.50 104 ASP A O 1
ATOM 822 N N . GLU A 1 105 ? 10.242 -5.362 -1.772 1.00 98.06 105 GLU A N 1
ATOM 823 C CA . GLU A 1 105 ? 10.077 -4.465 -0.615 1.00 98.06 105 GLU A CA 1
ATOM 824 C C . GLU A 1 105 ? 11.393 -4.072 0.073 1.00 98.06 105 GLU A C 1
ATOM 826 O O . GLU A 1 105 ? 11.422 -3.126 0.857 1.00 98.06 105 GLU A O 1
ATOM 831 N N . ASN A 1 106 ? 12.484 -4.790 -0.207 1.00 97.12 106 ASN A N 1
ATOM 832 C CA . ASN A 1 106 ? 13.817 -4.453 0.282 1.00 97.12 106 ASN A CA 1
ATOM 833 C C . ASN A 1 106 ? 14.724 -3.797 -0.777 1.00 97.12 106 ASN A C 1
ATOM 835 O O . ASN A 1 106 ? 15.892 -3.529 -0.482 1.00 97.12 106 ASN A O 1
ATOM 839 N N . VAL A 1 107 ? 14.227 -3.527 -1.988 1.00 98.31 107 VAL A N 1
ATOM 840 C CA . VAL A 1 107 ? 14.938 -2.769 -3.027 1.00 98.31 107 VAL A CA 1
ATOM 841 C C . VAL A 1 107 ? 14.712 -1.278 -2.790 1.00 98.31 107 VAL A C 1
ATOM 843 O O . VAL A 1 107 ? 13.702 -0.705 -3.184 1.00 98.31 107 VAL A O 1
ATOM 846 N N . ASN A 1 108 ? 15.704 -0.632 -2.176 1.00 98.50 108 ASN A N 1
ATOM 847 C CA . ASN A 1 108 ? 15.659 0.792 -1.856 1.00 98.50 108 ASN A CA 1
ATOM 848 C C . ASN A 1 108 ? 16.745 1.497 -2.676 1.00 98.50 108 ASN A C 1
ATOM 850 O O . ASN A 1 108 ? 16.539 1.845 -3.840 1.00 98.50 108 ASN A O 1
ATOM 854 N N . SER A 1 109 ? 17.934 1.652 -2.090 1.00 98.56 109 SER A N 1
ATOM 855 C CA . SER A 1 109 ? 19.125 2.185 -2.752 1.00 98.56 109 SER A CA 1
ATOM 856 C C . SER A 1 109 ? 20.378 1.515 -2.193 1.00 98.56 109 SER A C 1
ATOM 858 O O . SER A 1 109 ? 20.993 1.990 -1.236 1.00 98.56 109 SER A O 1
ATOM 860 N N . GLN A 1 110 ? 20.747 0.382 -2.779 1.00 98.69 110 GLN A N 1
ATOM 861 C CA . GLN A 1 110 ? 21.898 -0.413 -2.362 1.00 98.69 110 GLN A CA 1
ATOM 862 C C . GLN A 1 110 ? 23.134 -0.114 -3.226 1.00 98.69 110 GLN A C 1
ATOM 864 O O . GLN A 1 110 ? 22.996 0.422 -4.326 1.00 98.69 110 GLN A O 1
ATOM 869 N N . PRO A 1 111 ? 24.354 -0.474 -2.776 1.00 98.62 111 PRO A N 1
ATOM 870 C CA . PRO A 1 111 ? 25.576 -0.239 -3.549 1.00 98.62 111 PRO A CA 1
ATOM 871 C C . PRO A 1 111 ? 25.559 -0.819 -4.972 1.00 98.62 111 PRO A C 1
ATOM 873 O O . PRO A 1 111 ? 26.075 -0.185 -5.883 1.00 98.62 111 PRO A O 1
ATOM 876 N N . PHE A 1 112 ? 24.933 -1.982 -5.182 1.00 97.62 112 PHE A N 1
ATOM 877 C CA . PHE A 1 112 ? 24.838 -2.627 -6.501 1.00 97.62 112 PHE A CA 1
ATOM 878 C C . PHE A 1 112 ? 23.760 -2.017 -7.417 1.00 97.62 112 PHE A C 1
ATOM 880 O O . PHE A 1 112 ? 23.733 -2.315 -8.610 1.00 97.62 112 PHE A O 1
ATOM 887 N N . MET A 1 113 ? 22.858 -1.188 -6.876 1.00 98.56 113 MET A N 1
ATOM 888 C CA . MET A 1 113 ? 21.760 -0.570 -7.620 1.00 98.56 113 MET A CA 1
ATOM 889 C C . MET A 1 113 ? 21.243 0.668 -6.880 1.00 98.56 113 MET A C 1
ATOM 891 O O . MET A 1 113 ? 20.369 0.583 -6.010 1.00 98.56 113 MET A O 1
ATOM 895 N N . ARG A 1 114 ? 21.783 1.841 -7.228 1.00 98.75 114 ARG A N 1
ATOM 896 C CA . ARG A 1 114 ? 21.278 3.117 -6.713 1.00 98.75 114 ARG A CA 1
ATOM 897 C C . ARG A 1 114 ? 19.900 3.401 -7.296 1.00 98.75 114 ARG A C 1
ATOM 899 O O . ARG A 1 114 ? 19.638 3.121 -8.464 1.00 98.75 114 ARG A O 1
ATOM 906 N N . TRP A 1 115 ? 19.020 3.962 -6.468 1.00 98.81 115 TRP A N 1
ATOM 907 C CA . TRP A 1 115 ? 17.615 4.177 -6.831 1.00 98.81 115 TRP A CA 1
ATOM 908 C C . TRP A 1 115 ? 17.454 5.003 -8.108 1.00 98.81 115 TRP A C 1
ATOM 910 O O . TRP A 1 115 ? 16.639 4.653 -8.952 1.00 98.81 115 TRP A O 1
ATOM 920 N N . ARG A 1 116 ? 18.269 6.052 -8.284 1.00 98.75 116 ARG A N 1
ATOM 921 C CA . ARG A 1 116 ? 18.167 6.941 -9.444 1.00 98.75 116 ARG A CA 1
ATOM 922 C C . ARG A 1 116 ? 18.497 6.208 -10.739 1.00 98.75 116 ARG A C 1
ATOM 924 O O . ARG A 1 116 ? 17.757 6.338 -11.704 1.00 98.75 116 ARG A O 1
ATOM 931 N N . ASP A 1 117 ? 19.555 5.402 -10.741 1.00 98.75 117 ASP A N 1
ATOM 932 C CA . ASP A 1 117 ? 19.935 4.616 -11.917 1.00 98.75 117 ASP A CA 1
ATOM 933 C C . ASP A 1 117 ? 18.853 3.584 -12.247 1.00 98.75 117 ASP A C 1
ATOM 935 O O . ASP A 1 117 ? 18.484 3.429 -13.408 1.00 98.75 117 ASP A O 1
ATOM 939 N N . ARG A 1 118 ? 18.293 2.916 -11.224 1.00 98.81 118 ARG A N 1
ATOM 940 C CA . ARG A 1 118 ? 17.161 1.992 -11.401 1.00 98.81 118 ARG A CA 1
ATOM 941 C C . ARG A 1 118 ? 15.963 2.703 -12.016 1.00 98.81 118 ARG A C 1
ATOM 943 O O . ARG A 1 118 ? 15.415 2.210 -12.989 1.00 98.81 118 ARG A O 1
ATOM 950 N N . PHE A 1 119 ? 15.582 3.859 -11.477 1.00 98.81 119 PHE A N 1
ATOM 951 C CA . PHE A 1 119 ? 14.429 4.620 -11.958 1.00 98.81 119 PHE A CA 1
ATOM 952 C C . PHE A 1 119 ? 14.594 5.015 -13.425 1.00 98.81 119 PHE A C 1
ATOM 954 O O . PHE A 1 119 ? 13.636 4.916 -14.180 1.00 98.81 119 PHE A O 1
ATOM 961 N N . LEU A 1 120 ? 15.803 5.404 -13.840 1.00 98.81 120 LE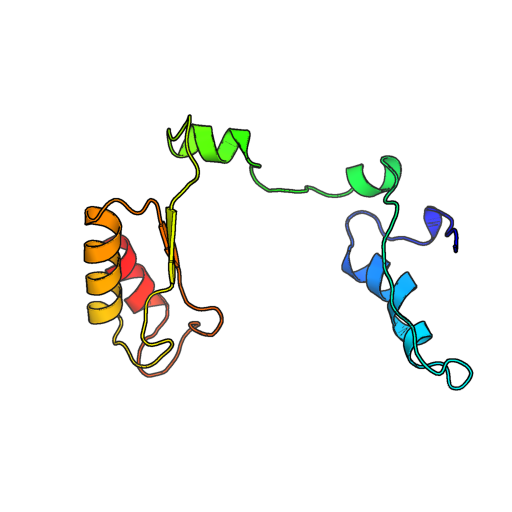U A N 1
ATOM 962 C CA . LEU A 1 120 ? 16.082 5.755 -15.232 1.00 98.81 120 LEU A CA 1
ATOM 963 C C . LEU A 1 120 ? 15.936 4.550 -16.171 1.00 98.81 120 LEU A C 1
ATOM 965 O O . LEU A 1 120 ? 15.218 4.648 -17.159 1.00 98.81 120 LEU A O 1
ATOM 969 N N . PHE A 1 121 ? 16.543 3.403 -15.846 1.00 98.81 121 PHE A N 1
ATOM 970 C CA . PHE A 1 121 ? 16.423 2.208 -16.692 1.00 98.81 121 PHE A CA 1
ATOM 971 C C . PHE A 1 121 ? 15.023 1.577 -16.662 1.00 98.81 121 PHE A C 1
ATOM 973 O O . PHE A 1 121 ? 14.604 1.008 -17.661 1.00 98.81 121 PHE A O 1
ATOM 980 N N . CYS A 1 122 ? 14.288 1.669 -15.550 1.00 98.75 122 CYS A N 1
ATOM 981 C CA . CYS A 1 122 ? 12.894 1.218 -15.483 1.00 98.75 122 CYS A CA 1
ATOM 982 C C . CYS A 1 122 ? 11.934 2.141 -16.238 1.00 98.75 122 CYS A C 1
ATOM 984 O O . CYS A 1 122 ? 10.886 1.676 -16.656 1.00 98.75 122 CYS A O 1
ATOM 986 N N . ALA A 1 123 ? 12.252 3.432 -16.369 1.00 98.62 123 ALA A N 1
ATOM 987 C CA . ALA A 1 123 ? 11.454 4.366 -17.161 1.00 98.62 123 ALA A CA 1
ATOM 988 C C . ALA A 1 123 ? 11.703 4.221 -18.673 1.00 98.62 123 ALA A C 1
ATOM 990 O O . ALA A 1 123 ? 10.836 4.580 -19.463 1.00 98.62 123 ALA A O 1
ATOM 991 N N . GLU A 1 124 ? 12.887 3.739 -19.068 1.00 98.50 124 GLU A N 1
ATOM 992 C CA . GLU A 1 124 ? 13.213 3.388 -20.460 1.00 98.50 124 GLU A CA 1
ATOM 993 C C . GLU A 1 124 ? 12.549 2.072 -20.905 1.00 98.50 124 GLU A C 1
ATOM 995 O O . GLU A 1 124 ? 12.225 1.920 -22.082 1.00 98.50 124 GLU A O 1
ATOM 1000 N N . ALA A 1 125 ? 12.384 1.133 -19.970 1.00 97.38 125 ALA A N 1
ATOM 1001 C CA . ALA A 1 125 ? 11.813 -0.199 -20.171 1.00 97.38 125 ALA A CA 1
ATOM 1002 C C . ALA A 1 125 ? 10.296 -0.185 -20.414 1.00 97.38 125 ALA A C 1
ATOM 1004 O O . ALA A 1 125 ? 9.843 -1.024 -21.225 1.00 97.38 125 ALA A O 1
#

Organism: NCBI:txid2823412

InterPro domains:
  IPR000685 Ribulose bisphosphate carboxylase, large subunit, C-terminal [PF00016] (55-125)
  IPR017443 Ribulose bisphosphate carboxylase, large subunit, ferrodoxin-like N-terminal [PF02788] (1-45)
  IPR020878 Ribulose bisphosphate carboxylase, large chain, active site [PS00157] (97-105)
  IPR033966 RuBisCO [PTHR42704] (1-125)
  IPR036376 Ribulose bisphosphate carboxylase, large subunit, C-terminal domain superfamily [G3DSA:3.20.20.110] (50-125)
  IPR036376 Ribulose bisphosphate carboxylase, large subunit, C-terminal domain superfamily [SSF51649] (49-125)
  IPR036422 RuBisCO large subunit, N-terminal domain superfamily [G3DSA:3.30.70.150] (1-49)
  IPR036422 RuBisCO large subunit, N-terminal domain superfamily [SSF54966] (1-50)

Secondary structure (DSSP, 8-state):
-----GGGS-TT-HHHHHHHHHSSGGG-TT-S----------HHHHTTS---SSHHHHHHHHHT--SS---EEE-SSSS---HHHHHHHHHHHHHTT-SEEE--TT-SSBTTB-HHHHHHHHHH-